Protein AF-A0A5N3XHZ8-F1 (afdb_monomer_lite)

Secondary structure (DSSP, 8-state):
-TT-S--PPEEEEPPPPPPPS-SHHHHHHHHHHSSSSS--S-------------EEEE-TT-----------TTTTHHHHHHHHHHHHHHHHHHHHHHHHHHHT---

Organism: Muntiacus reevesi (NCBI:txid9886)

InterPro domains:
  IPR000552 Large ribosomal subunit protein eL42 [PF00935] (5-61)
  IPR000552 Large ribosomal subunit protein eL42 [PTHR10369] (2-62)
  IPR011332 Zinc-binding ribosomal protein [SSF57829] (4-62)
  IPR053708 Eukaryotic Ribosomal Large Subunit eL42 [G3DSA:3.10.450.80] (1-78)

Foldseek 3Di:
DVPPDDDQWDKDWDDDDDDDCPDPVNVVLVVQCPDDDHHPDDDDDDDDDPDDTDMQTHDPPDPDRDDDDDDDPCVVCVVVVVVVVVVVVVVVVVVVVVVVCVVPDDD

Radius of gyration: 22.13 Å; chains: 1; bounding box: 59×45×56 Å

pLDDT: mean 70.26, std 16.67, range [36.81, 94.25]

Sequence (107 aa):
TKYSKHQPPKVTQNKISKDSLHPQGNQRHDRKQRGHGGQTTPIFQKKAKTTKIILRLECIEALSSTAYLRECSLLRDNFTICMEIQKTSNSQSNLKKEEWNWRNQPA

Structure (mmCIF, N/CA/C/O backbone):
data_AF-A0A5N3XHZ8-F1
#
_entry.id   AF-A0A5N3XHZ8-F1
#
loop_
_atom_site.group_PDB
_atom_site.id
_atom_site.type_symbol
_atom_site.label_atom_id
_atom_site.label_alt_id
_atom_site.label_comp_id
_atom_site.label_asym_id
_atom_site.label_entity_id
_atom_site.label_seq_id
_atom_site.pdbx_PDB_ins_code
_atom_site.Cartn_x
_atom_site.Cartn_y
_atom_site.Cartn_z
_atom_site.occupancy
_atom_site.B_iso_or_equiv
_atom_site.auth_seq_id
_atom_site.auth_comp_id
_atom_site.auth_asym_id
_atom_site.auth_atom_id
_atom_site.pdbx_PDB_model_num
ATOM 1 N N . THR A 1 1 ? -0.591 -12.700 -35.241 1.00 43.34 1 THR A N 1
ATOM 2 C CA . THR A 1 1 ? -0.024 -12.855 -33.879 1.00 43.34 1 THR A CA 1
ATOM 3 C C . THR A 1 1 ? 0.804 -11.627 -33.523 1.00 43.34 1 THR A C 1
ATOM 5 O O . THR A 1 1 ? 1.990 -11.574 -33.810 1.00 43.34 1 THR A O 1
ATOM 8 N N . LYS A 1 2 ? 0.167 -10.587 -32.967 1.00 51.78 2 LYS A N 1
ATOM 9 C CA . LYS A 1 2 ? 0.778 -9.251 -32.786 1.00 51.78 2 LYS A CA 1
ATOM 10 C C . LYS A 1 2 ? 1.640 -9.093 -31.518 1.00 51.78 2 LYS A C 1
ATOM 12 O O . LYS A 1 2 ? 2.292 -8.075 -31.380 1.00 51.78 2 LYS A O 1
ATOM 17 N N . TYR A 1 3 ? 1.682 -10.096 -30.635 1.00 53.75 3 TYR A N 1
ATOM 18 C CA . TYR A 1 3 ? 2.340 -10.010 -29.317 1.00 53.75 3 TYR A CA 1
ATOM 19 C C . TYR A 1 3 ? 3.203 -11.237 -28.986 1.00 53.75 3 TYR A C 1
ATOM 21 O O . TYR A 1 3 ? 3.317 -11.642 -27.838 1.00 53.75 3 TYR A O 1
ATOM 29 N N . SER A 1 4 ? 3.784 -11.875 -30.005 1.00 52.00 4 SER A N 1
ATOM 30 C CA . SER A 1 4 ? 4.579 -13.102 -29.830 1.00 52.00 4 SER A CA 1
ATOM 31 C C . SER A 1 4 ? 6.073 -12.845 -29.581 1.00 52.00 4 SER A C 1
ATOM 33 O O . SER A 1 4 ? 6.842 -13.798 -29.500 1.00 52.00 4 SER A O 1
ATOM 35 N N . LYS A 1 5 ? 6.507 -11.580 -29.512 1.00 60.50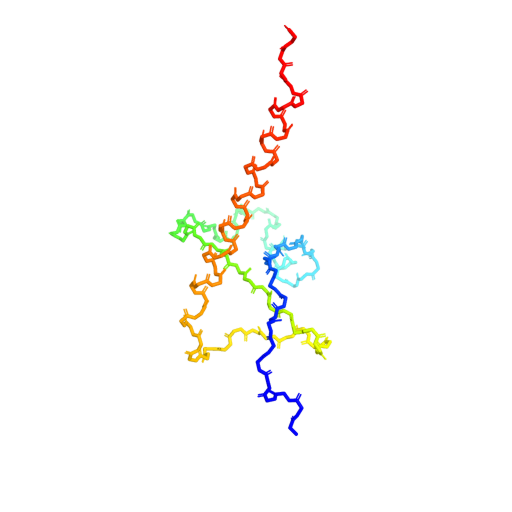 5 LYS A N 1
ATOM 36 C CA . LYS A 1 5 ? 7.914 -11.206 -29.313 1.00 60.50 5 LYS A CA 1
ATOM 37 C C . LYS A 1 5 ? 8.081 -10.578 -27.933 1.00 60.50 5 LYS A C 1
ATOM 39 O O . LYS A 1 5 ? 7.361 -9.643 -27.595 1.00 60.50 5 LYS A O 1
ATOM 44 N N . HIS A 1 6 ? 9.040 -11.079 -27.160 1.00 60.59 6 HIS A N 1
ATOM 45 C CA . HIS A 1 6 ? 9.455 -10.454 -25.910 1.00 60.59 6 HIS A CA 1
ATOM 46 C C . HIS A 1 6 ? 10.120 -9.113 -26.226 1.00 60.59 6 HIS A C 1
ATOM 48 O O . HIS A 1 6 ? 11.183 -9.076 -26.843 1.00 60.59 6 HIS A O 1
ATOM 54 N N . GLN A 1 7 ? 9.483 -8.015 -25.829 1.00 63.06 7 GLN A N 1
ATOM 55 C CA . GLN A 1 7 ? 10.095 -6.691 -25.840 1.00 63.06 7 GLN A CA 1
ATOM 56 C C . GLN A 1 7 ? 10.461 -6.283 -24.412 1.00 63.06 7 GLN A C 1
ATOM 58 O O . GLN A 1 7 ? 9.706 -6.609 -23.490 1.00 63.06 7 GLN A O 1
ATOM 63 N N . PRO A 1 8 ? 11.581 -5.566 -24.210 1.00 66.56 8 PRO A N 1
ATOM 64 C CA . PRO A 1 8 ? 11.937 -5.050 -22.897 1.00 66.56 8 PRO A CA 1
ATOM 65 C C . PRO A 1 8 ? 10.900 -3.999 -22.453 1.00 66.56 8 PRO A C 1
ATOM 67 O O . PRO A 1 8 ? 10.727 -2.985 -23.136 1.00 66.56 8 PRO A O 1
ATOM 70 N N . PRO A 1 9 ? 10.181 -4.215 -21.337 1.00 69.75 9 PRO A N 1
ATOM 71 C CA . PRO A 1 9 ? 9.215 -3.248 -20.833 1.00 69.75 9 PRO A CA 1
ATOM 72 C C . PRO A 1 9 ? 9.924 -2.065 -20.170 1.00 69.75 9 PRO A C 1
ATOM 74 O O . PRO A 1 9 ? 10.993 -2.207 -19.572 1.00 69.75 9 PRO A O 1
ATOM 77 N N . LYS A 1 10 ? 9.287 -0.893 -20.191 1.00 72.31 10 LYS A N 1
ATOM 78 C CA . LYS A 1 10 ? 9.735 0.231 -19.370 1.00 72.31 10 LYS A CA 1
ATOM 79 C C . LYS A 1 10 ? 9.382 -0.067 -17.916 1.00 72.31 10 LYS A C 1
ATOM 81 O O . LYS A 1 10 ? 8.207 -0.199 -17.570 1.00 72.31 10 LYS A O 1
ATOM 86 N N . VAL A 1 11 ? 10.400 -0.171 -17.067 1.00 76.44 11 VAL A N 1
ATOM 87 C CA . VAL A 1 11 ? 10.228 -0.438 -15.636 1.00 76.44 11 VAL A CA 1
ATOM 88 C C . VAL A 1 11 ? 10.274 0.874 -14.867 1.00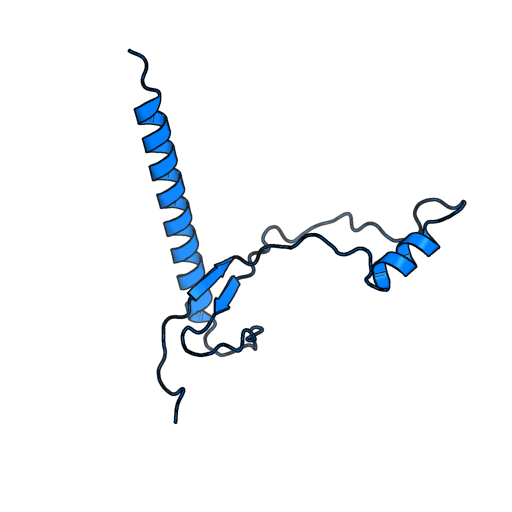 76.44 11 VAL A C 1
ATOM 90 O O . VAL A 1 11 ? 11.218 1.651 -14.999 1.00 76.44 11 VAL A O 1
ATOM 93 N N . THR A 1 12 ? 9.257 1.130 -14.048 1.00 79.62 12 THR A N 1
ATOM 94 C CA . THR A 1 12 ? 9.228 2.285 -13.143 1.00 79.62 12 THR A CA 1
ATOM 95 C C . THR A 1 12 ? 8.897 1.838 -11.726 1.00 79.62 12 THR A C 1
ATOM 97 O O . THR A 1 12 ? 8.139 0.891 -11.514 1.00 79.62 12 THR A O 1
ATOM 100 N N . GLN A 1 13 ? 9.468 2.511 -10.728 1.00 80.00 13 GLN A N 1
ATOM 101 C CA . GLN A 1 13 ? 9.070 2.294 -9.342 1.00 80.00 13 GLN A CA 1
ATOM 102 C C . GLN A 1 13 ? 7.712 2.952 -9.098 1.00 80.00 13 GLN A C 1
ATOM 104 O O . GLN A 1 13 ? 7.532 4.141 -9.379 1.00 80.00 13 GLN A O 1
ATOM 109 N N . ASN A 1 14 ? 6.763 2.188 -8.555 1.00 79.75 14 ASN A N 1
ATOM 110 C CA . ASN A 1 14 ? 5.455 2.721 -8.216 1.00 79.75 14 ASN A CA 1
ATOM 111 C C . ASN A 1 14 ? 5.581 3.729 -7.069 1.00 79.75 14 ASN A C 1
ATOM 113 O O . ASN A 1 14 ? 6.170 3.433 -6.025 1.00 79.75 14 ASN A O 1
ATOM 117 N N . LYS A 1 15 ? 4.996 4.910 -7.258 1.00 83.69 15 LYS A N 1
ATOM 118 C CA . LYS A 1 15 ? 4.934 5.956 -6.238 1.00 83.69 15 LYS A CA 1
ATOM 119 C C . LYS A 1 15 ? 3.546 5.944 -5.619 1.00 83.69 15 LYS A C 1
ATOM 121 O O . LYS A 1 15 ? 2.548 5.963 -6.331 1.00 83.69 15 LYS A O 1
ATOM 126 N N . ILE A 1 16 ? 3.489 5.938 -4.291 1.00 83.44 16 ILE A N 1
ATOM 127 C CA . ILE A 1 16 ? 2.230 6.150 -3.577 1.00 83.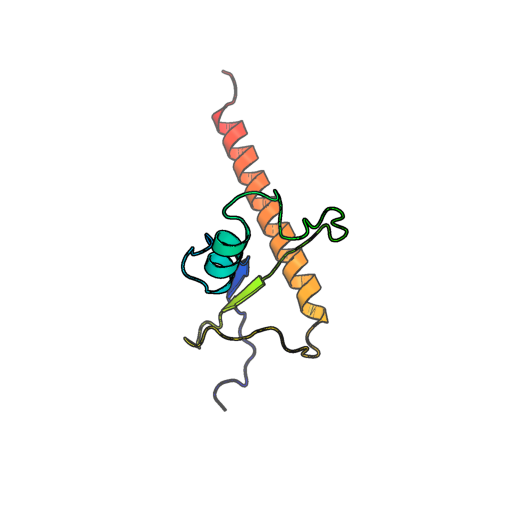44 16 ILE A CA 1
ATOM 128 C C . ILE A 1 16 ? 1.818 7.606 -3.821 1.00 83.44 16 ILE A C 1
ATOM 130 O O . ILE A 1 16 ? 2.569 8.527 -3.499 1.00 83.44 16 ILE A O 1
ATOM 134 N N . SER A 1 17 ? 0.665 7.807 -4.456 1.00 83.56 17 SER A N 1
ATOM 135 C CA . SER A 1 17 ? 0.083 9.131 -4.680 1.00 83.56 17 SER A CA 1
ATOM 136 C C . SER A 1 17 ? -0.556 9.679 -3.404 1.00 83.56 17 SER A C 1
ATOM 138 O O . SER A 1 17 ? -0.829 8.932 -2.468 1.00 83.56 17 SER A O 1
ATOM 140 N N . LYS A 1 18 ? -0.839 10.987 -3.382 1.00 88.31 18 LYS A N 1
ATOM 141 C CA . LYS A 1 18 ? -1.599 11.620 -2.297 1.00 88.31 18 LYS A CA 1
ATOM 142 C C . LYS A 1 18 ? -2.981 10.97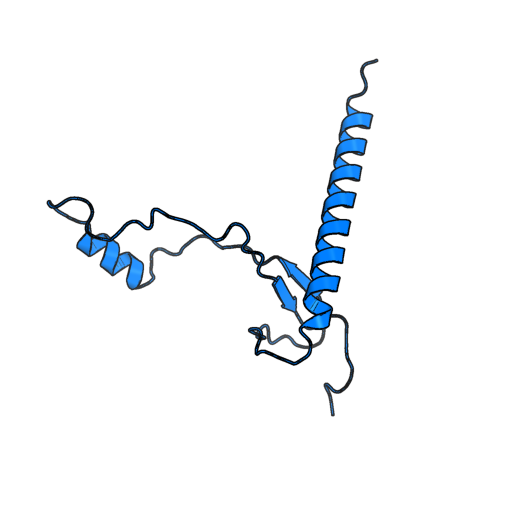2 -2.167 1.00 88.31 18 LYS A C 1
ATOM 144 O O . LYS A 1 18 ? -3.674 10.801 -3.170 1.00 88.31 18 LYS A O 1
ATOM 149 N N . ASP A 1 19 ? -3.379 10.666 -0.936 1.00 83.06 19 ASP A N 1
ATOM 150 C CA . ASP A 1 19 ? -4.702 10.119 -0.653 1.00 83.06 19 ASP A CA 1
ATOM 151 C C . ASP A 1 19 ? -5.797 11.147 -0.978 1.00 83.06 19 ASP A C 1
ATOM 153 O O . ASP A 1 19 ? -5.719 12.320 -0.602 1.00 83.06 19 ASP A O 1
ATOM 157 N N . SER A 1 20 ? -6.834 10.703 -1.691 1.00 86.06 20 SER A N 1
ATOM 158 C CA . SER A 1 20 ? -8.043 11.499 -1.925 1.00 86.06 20 SER A CA 1
ATOM 159 C C . SER A 1 20 ? -8.953 11.446 -0.694 1.00 86.06 20 SER A C 1
ATOM 161 O O . SER A 1 20 ? -9.049 10.415 -0.034 1.00 86.06 20 SER A O 1
ATOM 163 N N . LEU A 1 21 ? -9.659 12.541 -0.396 1.00 78.06 21 LEU A N 1
ATOM 164 C CA . LEU A 1 21 ? -10.604 12.629 0.732 1.00 78.06 21 LEU A CA 1
ATOM 165 C C . LEU A 1 21 ? -11.999 12.074 0.406 1.00 78.06 21 LEU A C 1
ATOM 167 O O . LEU A 1 21 ? -12.751 11.683 1.292 1.00 78.06 21 LEU A O 1
ATOM 171 N N . HIS A 1 22 ? -12.340 12.013 -0.877 1.00 83.38 22 HIS A N 1
ATOM 172 C CA . HIS A 1 22 ? -13.657 11.612 -1.366 1.00 83.38 22 HIS A CA 1
ATOM 173 C C . HIS A 1 22 ? -13.968 10.099 -1.391 1.00 83.38 22 HIS A C 1
ATOM 175 O O . HIS A 1 22 ? -15.132 9.766 -1.619 1.00 83.38 22 HIS A O 1
ATOM 181 N N . PRO A 1 23 ? -13.028 9.152 -1.169 1.00 90.00 23 PRO A N 1
ATOM 182 C CA . PRO A 1 23 ? -13.382 7.746 -1.041 1.00 90.00 23 PRO A CA 1
ATOM 183 C C . PRO A 1 23 ? -14.353 7.509 0.116 1.00 90.00 23 PRO A C 1
ATOM 185 O O . PRO A 1 23 ? -14.196 8.044 1.216 1.00 90.00 23 PRO A O 1
ATOM 188 N N . GLN A 1 24 ? -15.313 6.613 -0.104 1.00 93.62 24 GLN A N 1
ATOM 189 C CA . GLN A 1 24 ? -16.338 6.266 0.882 1.00 93.62 24 GLN A CA 1
ATOM 190 C C . GLN A 1 24 ? -15.748 5.791 2.226 1.00 93.62 24 GLN A C 1
ATOM 192 O O . GLN A 1 24 ? -16.336 6.030 3.281 1.00 93.62 24 GLN A O 1
ATOM 197 N N . GLY A 1 25 ? -14.584 5.129 2.202 1.00 92.00 25 GLY A N 1
ATOM 198 C CA . GLY A 1 25 ? -13.889 4.668 3.407 1.00 92.00 25 GLY A CA 1
ATOM 199 C C . GLY A 1 25 ? -13.468 5.813 4.331 1.00 92.00 25 GLY A C 1
ATOM 200 O O . GLY A 1 25 ? -13.717 5.739 5.534 1.00 92.00 25 GLY A O 1
ATOM 201 N N . ASN A 1 26 ? -12.924 6.894 3.764 1.00 91.06 26 ASN A N 1
ATOM 202 C CA . ASN A 1 26 ? -12.479 8.061 4.527 1.00 91.06 26 ASN A CA 1
ATOM 203 C C . ASN A 1 26 ? -13.674 8.797 5.139 1.00 91.06 26 ASN A C 1
ATOM 205 O O . ASN A 1 26 ? -13.693 9.039 6.340 1.00 91.06 26 ASN A O 1
ATOM 209 N N . GLN A 1 27 ? -14.746 9.009 4.371 1.00 92.50 27 GLN A N 1
ATOM 210 C CA . GLN A 1 27 ? -15.972 9.635 4.887 1.00 92.50 27 GLN A CA 1
ATOM 211 C C . GLN A 1 27 ? -16.599 8.847 6.048 1.00 92.50 27 GLN A C 1
ATOM 213 O O . GLN A 1 27 ? -17.055 9.427 7.037 1.00 92.50 27 GLN A O 1
ATOM 218 N N . ARG A 1 28 ? -16.624 7.509 5.949 1.00 94.25 28 ARG A N 1
ATOM 219 C CA . ARG A 1 28 ? -17.107 6.643 7.035 1.00 94.25 28 ARG A CA 1
ATOM 220 C C . ARG A 1 28 ? -16.214 6.738 8.268 1.00 94.25 28 ARG A C 1
ATOM 222 O O . ARG A 1 28 ? -16.751 6.776 9.374 1.00 94.25 28 ARG A O 1
ATOM 229 N N . HIS A 1 29 ? -14.894 6.773 8.084 1.00 92.06 29 HIS A N 1
ATOM 230 C CA . HIS A 1 29 ? -13.934 6.929 9.172 1.00 92.06 29 HIS A CA 1
ATOM 231 C C . HIS A 1 29 ? -14.124 8.270 9.884 1.00 92.06 29 HIS A C 1
ATOM 233 O O . HIS A 1 29 ? -14.345 8.281 11.090 1.00 92.06 29 HIS A O 1
ATOM 239 N N . ASP A 1 30 ? -14.158 9.376 9.142 1.00 92.38 30 ASP A N 1
ATOM 240 C CA . ASP A 1 30 ? -14.325 10.722 9.696 1.00 92.38 30 ASP A CA 1
ATOM 241 C C . ASP A 1 30 ? -15.649 10.867 10.443 1.00 92.38 30 ASP A C 1
ATOM 243 O O . ASP A 1 30 ? -15.696 11.446 11.525 1.00 92.38 30 ASP A O 1
ATOM 247 N N . ARG A 1 31 ? -16.739 10.300 9.910 1.00 92.38 31 ARG A N 1
ATOM 248 C CA . ARG A 1 31 ? -18.030 10.289 10.610 1.00 92.38 31 ARG A CA 1
ATOM 249 C C . ARG A 1 31 ? -17.970 9.484 11.907 1.00 92.38 31 ARG A C 1
ATOM 251 O O . ARG A 1 31 ? -18.598 9.883 12.879 1.00 92.38 31 ARG A O 1
ATOM 258 N N . LYS A 1 32 ? -17.236 8.366 11.919 1.00 93.12 32 LYS A N 1
ATOM 259 C CA . LYS A 1 32 ? -17.081 7.508 13.102 1.00 93.12 32 LYS A CA 1
ATOM 260 C C . LYS A 1 32 ? -16.192 8.152 14.170 1.00 93.12 32 LYS A C 1
ATOM 262 O O . LYS A 1 32 ? -16.436 7.937 15.346 1.00 93.12 32 LYS A O 1
ATOM 267 N N . GLN A 1 33 ? -15.192 8.935 13.770 1.00 93.88 33 GLN A N 1
ATOM 268 C CA . GLN A 1 33 ? -14.279 9.626 14.688 1.00 93.88 33 GLN A CA 1
ATOM 269 C C . GLN A 1 33 ? -14.861 10.915 15.292 1.00 93.88 33 GLN A C 1
ATOM 271 O O . GLN A 1 33 ? -14.264 11.481 16.202 1.00 93.88 33 GLN A O 1
ATOM 276 N N . ARG A 1 34 ? -15.995 11.421 14.788 1.00 91.31 34 ARG A N 1
ATOM 277 C CA . ARG A 1 34 ? -16.632 12.638 15.316 1.00 91.31 34 ARG A CA 1
ATOM 278 C C . ARG A 1 34 ? -17.311 12.378 16.661 1.00 91.31 34 ARG A C 1
ATOM 280 O O . ARG A 1 34 ? -17.975 11.364 16.842 1.00 91.31 34 ARG A O 1
ATOM 287 N N . GLY A 1 35 ? -17.240 13.370 17.545 1.00 92.06 35 GLY A N 1
ATOM 288 C CA . GLY A 1 35 ? -17.897 13.353 18.851 1.00 92.06 35 GLY A CA 1
ATOM 289 C C . GLY A 1 35 ? -16.981 12.862 19.970 1.00 92.06 35 GLY A C 1
ATOM 290 O O . GLY A 1 35 ? -15.759 12.952 19.885 1.00 92.06 35 GLY A O 1
ATOM 291 N N . HIS A 1 36 ? -17.587 12.380 21.050 1.00 88.31 36 HIS A N 1
ATOM 292 C CA . HIS A 1 36 ? -16.876 11.857 22.214 1.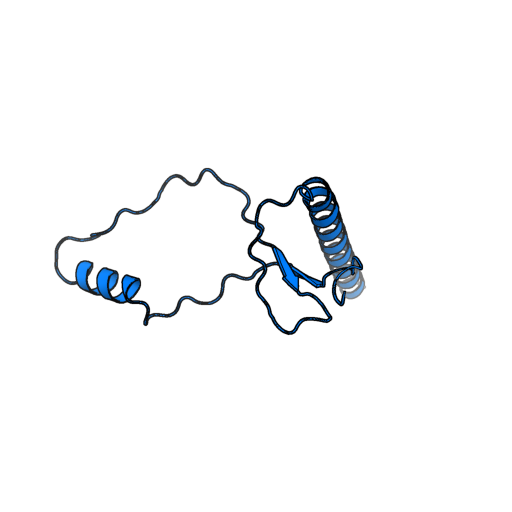00 88.31 36 HIS A CA 1
ATOM 293 C C . HIS A 1 36 ? -16.678 10.341 22.082 1.00 88.31 36 HIS A C 1
ATOM 295 O O . HIS A 1 36 ? -17.496 9.659 21.471 1.00 88.31 36 HIS A O 1
ATOM 301 N N . GLY A 1 37 ? -15.599 9.807 22.659 1.00 88.56 37 GLY A N 1
ATOM 302 C CA . GLY A 1 37 ? -15.265 8.376 22.573 1.00 88.56 37 GLY A CA 1
ATOM 303 C C . GLY A 1 37 ? -13.856 8.078 22.056 1.00 88.56 37 GLY A C 1
ATOM 304 O O . GLY A 1 37 ? -13.444 6.923 22.051 1.00 88.56 37 GLY A O 1
ATOM 305 N N . GLY A 1 38 ? -13.096 9.111 21.675 1.00 91.50 38 GLY A N 1
ATOM 306 C CA . GLY A 1 38 ? -11.697 8.974 21.278 1.00 91.50 38 GLY A CA 1
ATOM 307 C C . GLY A 1 38 ? -11.522 8.172 19.987 1.00 91.50 38 GLY A C 1
ATOM 308 O O . GLY A 1 38 ? -12.346 8.225 19.080 1.00 91.50 38 GLY A O 1
ATOM 309 N N . GLN A 1 39 ? -10.416 7.437 19.896 1.00 93.06 39 GLN A N 1
ATOM 310 C CA . GLN A 1 39 ? -10.034 6.693 18.699 1.00 93.06 39 GLN A CA 1
ATOM 311 C C . GLN A 1 39 ? -10.985 5.508 18.430 1.00 93.06 39 GLN A C 1
ATOM 313 O O . GLN A 1 39 ? -10.980 4.520 19.160 1.00 93.06 39 GLN A O 1
ATOM 318 N N . THR A 1 40 ? -11.744 5.550 17.330 1.00 90.69 40 THR A N 1
ATOM 319 C CA . THR A 1 40 ? -12.782 4.535 17.014 1.00 90.69 40 THR A CA 1
ATOM 320 C C . THR A 1 40 ? -12.351 3.411 16.066 1.00 90.69 40 THR A C 1
ATOM 322 O O . THR A 1 40 ? -13.129 2.488 15.778 1.00 90.69 40 THR A O 1
ATOM 325 N N . THR A 1 41 ? -11.130 3.474 15.539 1.00 88.38 41 THR A N 1
ATOM 326 C CA . THR A 1 41 ? -10.574 2.478 14.612 1.00 88.38 41 THR A CA 1
ATOM 327 C C . THR A 1 41 ? -9.207 1.991 15.089 1.00 88.38 41 THR A C 1
ATOM 329 O O . THR A 1 41 ? -8.422 2.791 15.606 1.00 88.38 41 THR A O 1
ATOM 332 N N . PRO A 1 42 ? -8.911 0.687 14.945 1.00 91.19 42 PRO A N 1
ATOM 333 C CA . PRO A 1 42 ? -7.684 0.107 15.472 1.00 91.19 42 PRO A CA 1
ATOM 334 C C . PRO A 1 42 ? -6.457 0.654 14.738 1.00 91.19 42 PRO A C 1
ATOM 336 O O . PRO A 1 42 ? -6.409 0.682 13.508 1.00 91.19 42 PRO A O 1
ATOM 339 N N . ILE A 1 43 ? -5.442 1.049 15.505 1.00 92.69 43 ILE A N 1
ATOM 340 C CA . ILE A 1 43 ? -4.147 1.477 14.975 1.00 92.69 43 ILE A CA 1
ATOM 341 C C . ILE A 1 43 ? -3.249 0.246 14.870 1.00 92.69 43 ILE A C 1
ATOM 343 O O . ILE A 1 43 ? -3.009 -0.456 15.851 1.00 92.69 43 ILE A O 1
ATOM 347 N N . PHE A 1 44 ? -2.726 -0.017 13.676 1.00 92.75 44 PHE A N 1
ATOM 348 C CA . PHE A 1 44 ? -1.805 -1.127 13.463 1.00 92.75 44 PHE A CA 1
ATOM 349 C C . PHE A 1 44 ? -0.397 -0.778 13.970 1.00 92.75 44 PHE A C 1
ATOM 351 O O . PHE A 1 44 ? 0.322 -0.005 13.336 1.00 92.75 44 PHE A O 1
ATOM 358 N N . GLN A 1 45 ? -0.001 -1.352 15.110 1.00 92.44 45 GLN A N 1
ATOM 359 C CA . GLN A 1 45 ? 1.245 -0.995 15.804 1.00 92.44 45 GLN A CA 1
ATOM 360 C C . GLN A 1 45 ? 2.468 -1.804 15.343 1.00 92.44 45 GLN A C 1
ATOM 362 O O . GLN A 1 45 ? 3.557 -1.257 15.190 1.00 92.44 45 GLN A O 1
ATOM 367 N N . LYS A 1 46 ? 2.318 -3.111 15.100 1.00 93.12 46 LYS A N 1
ATOM 368 C CA . LYS A 1 46 ? 3.456 -4.007 14.836 1.00 93.12 46 LYS A CA 1
ATOM 369 C C . LYS A 1 46 ? 3.666 -4.233 13.341 1.00 93.12 46 LYS A C 1
ATOM 371 O O . LYS A 1 46 ? 3.063 -5.122 12.747 1.00 93.12 46 LYS A O 1
ATOM 376 N N . LYS A 1 47 ? 4.559 -3.457 12.723 1.00 88.62 47 LYS A N 1
ATOM 377 C CA . LYS A 1 47 ? 4.982 -3.669 11.327 1.00 88.62 47 LYS A CA 1
ATOM 378 C C . LYS A 1 47 ? 6.122 -4.690 11.262 1.00 88.62 47 LYS A C 1
ATOM 380 O O . LYS A 1 47 ? 7.197 -4.428 11.774 1.00 88.62 47 LYS A O 1
ATOM 385 N N . ALA A 1 48 ? 5.890 -5.825 10.600 1.00 88.31 48 ALA A N 1
ATOM 386 C CA . ALA A 1 48 ? 6.907 -6.869 10.407 1.00 88.31 48 ALA A CA 1
ATOM 387 C C . ALA A 1 48 ? 7.632 -6.788 9.049 1.00 88.31 48 ALA A C 1
ATOM 389 O O . ALA A 1 48 ? 8.776 -7.206 8.921 1.00 88.31 48 ALA A O 1
ATOM 390 N N . LYS A 1 49 ? 6.970 -6.259 8.011 1.00 84.50 49 LYS A N 1
ATOM 391 C CA . LYS A 1 49 ? 7.540 -6.173 6.658 1.00 84.50 49 LYS A CA 1
ATOM 392 C C . LYS A 1 49 ? 8.420 -4.929 6.532 1.00 84.50 49 LYS A C 1
ATOM 394 O O . LYS A 1 49 ? 7.915 -3.818 6.697 1.00 84.50 49 LYS A O 1
ATOM 399 N N . THR A 1 50 ? 9.693 -5.123 6.198 1.00 75.44 50 THR A N 1
ATOM 400 C CA . THR A 1 50 ? 10.704 -4.061 6.059 1.00 75.44 50 THR A CA 1
ATOM 401 C C . THR A 1 50 ? 10.805 -3.495 4.642 1.00 75.44 50 THR A C 1
ATOM 403 O O . THR A 1 50 ? 11.204 -2.347 4.476 1.00 75.44 50 THR A O 1
ATOM 406 N N . THR A 1 51 ? 10.383 -4.242 3.617 1.00 77.19 51 THR A N 1
ATOM 407 C CA . THR A 1 51 ? 10.473 -3.823 2.210 1.00 77.19 51 THR A CA 1
ATOM 408 C C . THR A 1 51 ? 9.109 -3.868 1.515 1.00 77.19 51 THR A C 1
ATOM 410 O O . THR A 1 51 ? 8.326 -4.805 1.670 1.00 77.19 51 THR A O 1
ATOM 413 N N . LYS A 1 52 ? 8.793 -2.810 0.758 1.00 71.69 52 LYS A N 1
ATOM 414 C CA . LYS A 1 52 ? 7.589 -2.695 -0.085 1.00 71.69 52 LYS A CA 1
ATOM 415 C C . LYS A 1 52 ? 7.962 -2.033 -1.412 1.00 71.69 52 LYS A C 1
ATOM 417 O O . LYS A 1 52 ? 7.622 -0.879 -1.655 1.00 71.69 52 LYS A O 1
ATOM 422 N N . ILE A 1 53 ? 8.715 -2.748 -2.243 1.00 78.00 53 ILE A N 1
ATOM 423 C CA . ILE A 1 53 ? 9.055 -2.296 -3.596 1.00 78.00 53 ILE A CA 1
ATOM 424 C C . ILE A 1 53 ? 7.984 -2.848 -4.535 1.00 78.00 53 ILE A C 1
ATOM 426 O O . ILE A 1 53 ? 7.833 -4.058 -4.662 1.00 78.00 53 ILE A O 1
ATOM 430 N N . ILE A 1 54 ? 7.210 -1.956 -5.151 1.00 78.81 54 ILE A N 1
ATOM 431 C CA . ILE A 1 54 ? 6.240 -2.304 -6.193 1.00 78.81 54 ILE A CA 1
ATOM 432 C C . ILE A 1 54 ? 6.757 -1.687 -7.488 1.00 78.81 54 ILE A C 1
ATOM 434 O O . ILE A 1 54 ? 6.993 -0.480 -7.546 1.00 78.81 54 ILE A O 1
ATOM 438 N N . LEU A 1 55 ? 6.941 -2.510 -8.515 1.00 81.25 55 LEU A N 1
ATOM 439 C CA . LEU A 1 55 ? 7.347 -2.068 -9.845 1.00 81.25 55 LEU A CA 1
ATOM 440 C C . LEU A 1 55 ? 6.125 -2.027 -10.767 1.00 81.25 55 LEU A C 1
ATOM 442 O O . LEU A 1 55 ? 5.265 -2.906 -10.702 1.00 81.25 55 LEU A O 1
ATOM 446 N N . ARG A 1 56 ? 6.052 -1.006 -11.622 1.00 75.19 56 ARG A N 1
ATOM 447 C CA . ARG A 1 56 ? 5.079 -0.896 -12.712 1.00 75.19 56 ARG A CA 1
ATOM 448 C C . ARG A 1 56 ? 5.807 -1.148 -14.028 1.00 75.19 56 ARG A C 1
ATOM 450 O O . ARG A 1 56 ? 6.811 -0.494 -14.313 1.00 75.19 56 ARG A O 1
ATOM 457 N N . LEU A 1 57 ? 5.294 -2.097 -14.804 1.00 77.88 57 LEU A N 1
ATOM 458 C CA . LEU A 1 57 ? 5.801 -2.444 -16.127 1.00 77.88 57 LEU A CA 1
ATOM 459 C C . LEU A 1 57 ? 4.873 -1.839 -17.180 1.00 77.88 57 LEU A C 1
ATOM 461 O O . LEU A 1 57 ? 3.681 -2.147 -17.205 1.00 77.88 57 LEU A O 1
ATOM 465 N N . GLU A 1 58 ? 5.413 -0.971 -18.028 1.00 69.44 58 GLU A N 1
ATOM 466 C CA . GLU A 1 58 ? 4.697 -0.378 -19.157 1.00 69.44 58 GLU A CA 1
ATOM 467 C C . GLU A 1 58 ? 5.226 -0.985 -20.463 1.00 69.44 58 GLU A C 1
ATOM 469 O O . GLU A 1 58 ? 6.433 -1.003 -20.720 1.00 69.44 58 GLU A O 1
ATOM 474 N N . CYS A 1 59 ? 4.316 -1.524 -21.277 1.00 66.25 59 CYS A N 1
ATOM 475 C CA . CYS A 1 59 ? 4.639 -2.032 -22.606 1.00 66.25 59 CYS A CA 1
ATOM 476 C C . CYS A 1 59 ? 4.701 -0.855 -23.588 1.00 66.25 59 CYS A C 1
ATOM 478 O O . CYS A 1 59 ? 3.772 -0.056 -23.651 1.00 66.25 59 CYS A O 1
ATOM 480 N N . ILE A 1 60 ? 5.788 -0.756 -24.356 1.00 60.81 60 ILE A N 1
ATOM 481 C CA . ILE A 1 60 ? 6.058 0.372 -25.264 1.00 60.81 60 ILE A CA 1
ATOM 482 C C . ILE A 1 60 ? 5.031 0.435 -26.410 1.00 60.81 60 ILE A C 1
ATOM 484 O O . ILE A 1 60 ? 4.679 1.518 -26.865 1.00 60.81 60 ILE A O 1
ATOM 488 N N . GLU A 1 61 ? 4.502 -0.713 -26.839 1.00 56.16 61 GLU A N 1
ATOM 489 C CA . GLU A 1 61 ? 3.552 -0.810 -27.956 1.00 56.16 61 GLU A CA 1
ATOM 490 C C . GLU A 1 61 ? 2.074 -0.833 -27.533 1.00 56.16 61 GLU A C 1
ATOM 492 O O . GLU A 1 61 ? 1.188 -0.776 -28.387 1.00 56.16 61 GLU A O 1
ATOM 497 N N . ALA A 1 62 ? 1.775 -0.915 -26.233 1.00 51.59 62 ALA A N 1
ATOM 498 C CA . ALA A 1 62 ? 0.404 -1.003 -25.742 1.00 51.59 62 ALA A CA 1
ATOM 499 C C . ALA A 1 62 ? 0.077 0.166 -24.806 1.00 51.59 62 ALA A C 1
ATOM 501 O O . ALA A 1 62 ? 0.517 0.211 -23.660 1.00 51.59 62 ALA A O 1
ATOM 502 N N . LEU A 1 63 ? -0.794 1.069 -25.269 1.00 51.41 63 LEU A N 1
ATOM 503 C CA . LEU A 1 63 ? -1.399 2.136 -24.457 1.00 51.41 63 LEU A CA 1
ATOM 504 C C . LEU A 1 63 ? -2.254 1.613 -23.281 1.00 51.41 63 LEU A C 1
ATOM 506 O O . LEU A 1 63 ? -2.718 2.399 -22.459 1.00 51.41 63 LEU A O 1
ATOM 510 N N . SER A 1 64 ? -2.483 0.301 -23.170 1.00 49.84 64 SER A N 1
ATOM 511 C CA . SER A 1 64 ? -3.243 -0.301 -22.075 1.00 49.84 64 SER A CA 1
ATOM 512 C C . SER A 1 64 ? -2.338 -0.580 -20.871 1.00 49.84 64 SER A C 1
ATOM 514 O O . SER A 1 64 ? -1.713 -1.636 -20.760 1.00 49.84 64 SER A O 1
ATOM 516 N N . SER A 1 65 ? -2.273 0.371 -19.943 1.00 52.16 65 SER A N 1
ATOM 517 C CA . SER A 1 65 ? -1.510 0.267 -18.696 1.00 52.16 65 SER A CA 1
ATOM 518 C C . SER A 1 65 ? -2.151 -0.676 -17.662 1.00 52.16 65 SER A C 1
ATOM 520 O O . SER A 1 65 ? -2.491 -0.236 -16.567 1.00 52.16 65 SER A O 1
ATOM 522 N N . THR A 1 66 ? -2.331 -1.965 -17.951 1.00 48.97 66 THR A N 1
ATOM 523 C CA . THR A 1 66 ? -2.824 -2.919 -16.938 1.00 48.97 66 THR A CA 1
ATOM 524 C C . THR A 1 66 ? -2.187 -4.296 -17.078 1.00 48.97 66 THR A C 1
ATOM 526 O O . THR A 1 66 ? -2.702 -5.167 -17.773 1.00 48.97 66 THR A O 1
ATOM 529 N N . ALA A 1 67 ? -1.107 -4.526 -16.335 1.00 47.88 67 ALA A N 1
ATOM 530 C CA . ALA A 1 67 ? -0.686 -5.866 -15.951 1.00 47.88 67 ALA A CA 1
ATOM 531 C C . ALA A 1 67 ? -0.390 -5.864 -14.446 1.00 47.88 67 ALA A C 1
ATOM 533 O O . ALA A 1 67 ? 0.733 -5.633 -14.004 1.00 47.88 67 ALA A O 1
ATOM 534 N N . TYR A 1 68 ? -1.433 -6.086 -13.642 1.00 42.59 68 TYR A N 1
ATOM 535 C CA . TYR A 1 68 ? -1.235 -6.626 -12.302 1.00 42.59 68 TYR A CA 1
ATOM 536 C C . TYR A 1 68 ? -0.608 -8.006 -12.475 1.00 42.59 68 TYR A C 1
ATOM 538 O O . TYR A 1 68 ? -1.127 -8.821 -13.238 1.00 42.59 68 TYR A O 1
ATOM 546 N N . LEU A 1 69 ? 0.523 -8.218 -11.807 1.00 47.31 69 LEU A N 1
ATOM 547 C CA . LEU A 1 69 ? 1.296 -9.455 -11.792 1.00 47.31 69 LEU A CA 1
ATOM 548 C C . LEU A 1 69 ? 0.376 -10.643 -11.458 1.00 47.31 69 LEU A C 1
ATOM 550 O O . LEU A 1 69 ? 0.144 -10.947 -10.291 1.00 47.31 69 LEU A O 1
ATOM 554 N N . ARG A 1 70 ? -0.173 -11.311 -12.478 1.00 38.38 70 ARG A N 1
ATOM 555 C CA . ARG A 1 70 ? -0.604 -12.703 -12.344 1.00 38.38 70 ARG A CA 1
ATOM 556 C C . ARG A 1 70 ? 0.671 -13.522 -12.292 1.00 38.38 70 ARG A C 1
ATOM 558 O O . ARG A 1 70 ? 1.571 -13.261 -13.089 1.00 38.38 70 ARG A O 1
ATOM 565 N N . GLU A 1 71 ? 0.749 -14.456 -11.352 1.00 40.91 71 GLU A N 1
ATOM 566 C CA . GLU A 1 71 ? 1.839 -15.422 -11.226 1.00 40.91 71 GLU A CA 1
ATOM 567 C C . GLU A 1 71 ? 2.051 -16.140 -12.565 1.00 40.91 71 GLU A C 1
ATOM 569 O O . GLU A 1 71 ? 1.423 -17.144 -12.881 1.00 40.91 71 GLU A O 1
ATOM 574 N N . CYS A 1 72 ? 2.912 -15.567 -13.399 1.00 36.81 72 CYS A N 1
ATOM 575 C CA . CYS A 1 72 ? 3.511 -16.237 -14.531 1.00 36.81 72 CYS A CA 1
ATOM 576 C C . CYS A 1 72 ? 4.805 -16.860 -14.025 1.00 36.81 72 CYS A C 1
ATOM 578 O O . CYS A 1 72 ? 5.534 -16.260 -13.233 1.00 36.81 72 CYS A O 1
ATOM 580 N N . SER A 1 73 ? 5.132 -18.029 -14.557 1.00 37.66 73 SER A N 1
ATOM 581 C CA . SER A 1 73 ? 6.381 -18.788 -14.396 1.00 37.66 73 SER A CA 1
ATOM 582 C C . SER A 1 73 ? 7.690 -18.003 -14.659 1.00 37.66 73 SER A C 1
ATOM 584 O O . SER A 1 73 ? 8.778 -18.560 -14.539 1.00 37.66 73 SER A O 1
ATOM 586 N N . LEU A 1 74 ? 7.595 -16.703 -14.953 1.00 46.94 74 LEU A N 1
ATOM 587 C CA . LEU A 1 74 ? 8.646 -15.705 -15.186 1.00 46.94 74 LEU A CA 1
ATOM 588 C C . LEU A 1 74 ? 9.280 -15.142 -13.892 1.00 46.94 74 LEU A C 1
ATOM 590 O O . LEU A 1 74 ? 10.074 -14.206 -13.934 1.00 46.94 74 LEU A O 1
ATOM 594 N N . LEU A 1 75 ? 8.957 -15.696 -12.719 1.00 42.81 75 LEU A N 1
ATOM 595 C CA . LEU A 1 75 ? 9.462 -15.232 -11.417 1.00 42.81 75 LEU A CA 1
ATOM 596 C C . LEU A 1 75 ? 10.987 -15.360 -11.218 1.00 42.81 75 LEU A C 1
ATOM 598 O O . LEU A 1 75 ? 11.497 -14.830 -10.232 1.00 42.81 75 LEU A O 1
ATOM 602 N N . ARG A 1 76 ? 11.732 -15.994 -12.137 1.00 46.84 76 ARG A N 1
ATOM 603 C CA . ARG A 1 76 ? 13.208 -16.003 -12.096 1.00 46.84 76 ARG A CA 1
ATOM 604 C C . ARG A 1 76 ? 13.826 -14.659 -12.502 1.00 46.84 76 ARG A C 1
ATOM 606 O O . ARG A 1 76 ? 14.859 -14.291 -11.951 1.00 46.84 76 ARG A O 1
ATOM 613 N N . ASP A 1 77 ? 13.156 -13.879 -13.348 1.00 52.31 77 ASP A N 1
ATOM 614 C CA . ASP A 1 77 ? 13.729 -12.643 -13.902 1.00 52.31 77 ASP A CA 1
ATOM 615 C C . ASP A 1 77 ? 13.428 -11.404 -13.046 1.00 52.31 77 ASP A C 1
ATOM 617 O O . ASP A 1 77 ? 14.145 -10.406 -13.108 1.00 52.31 77 ASP A O 1
ATOM 621 N N . ASN A 1 78 ? 12.425 -11.475 -12.160 1.00 50.19 78 ASN A N 1
ATOM 622 C CA . ASN A 1 78 ? 12.115 -10.387 -11.226 1.00 50.19 78 ASN A CA 1
ATOM 623 C C . ASN A 1 78 ? 13.277 -10.103 -10.262 1.00 50.19 78 ASN A C 1
ATOM 625 O O . ASN A 1 78 ? 13.502 -8.946 -9.909 1.00 50.19 78 ASN A O 1
ATOM 629 N N . PHE A 1 79 ? 14.028 -11.129 -9.846 1.00 50.81 79 PHE A N 1
ATOM 630 C CA . PHE A 1 79 ? 15.175 -10.947 -8.956 1.00 50.81 79 PHE A CA 1
ATOM 631 C C . PHE A 1 79 ? 16.327 -10.237 -9.679 1.00 50.81 79 PHE A C 1
ATOM 633 O O . PHE A 1 79 ? 16.873 -9.266 -9.157 1.00 50.81 79 PHE A O 1
ATOM 640 N N . THR A 1 80 ? 16.634 -10.652 -10.910 1.00 56.16 80 THR A N 1
ATOM 641 C CA . THR A 1 80 ? 17.687 -10.050 -11.741 1.00 56.16 80 THR A CA 1
ATOM 642 C C . THR A 1 80 ? 17.373 -8.592 -12.083 1.00 56.16 80 THR A C 1
ATOM 644 O O . THR A 1 80 ? 18.213 -7.720 -11.861 1.00 56.16 80 THR A O 1
ATOM 647 N N . ILE A 1 81 ? 16.133 -8.300 -12.496 1.00 60.47 81 ILE A N 1
ATOM 648 C CA . ILE A 1 81 ? 15.685 -6.934 -12.812 1.00 60.47 81 ILE A CA 1
ATOM 649 C C . ILE A 1 81 ? 15.724 -6.036 -11.564 1.00 60.47 81 ILE A C 1
ATOM 651 O O . ILE A 1 81 ? 16.213 -4.907 -11.631 1.00 60.47 81 ILE A O 1
ATOM 655 N N . CYS A 1 82 ? 15.268 -6.521 -10.398 1.00 52.09 82 CYS A N 1
ATOM 656 C CA . CYS A 1 82 ? 15.376 -5.759 -9.145 1.00 52.09 82 CYS A CA 1
ATOM 657 C C . CYS A 1 82 ? 16.838 -5.448 -8.791 1.00 52.09 82 CYS A C 1
ATOM 659 O O . CYS A 1 82 ? 17.149 -4.329 -8.379 1.00 52.09 82 CYS A O 1
ATOM 661 N N . MET A 1 83 ? 17.739 -6.417 -8.971 1.00 58.84 83 MET A N 1
ATOM 662 C CA . MET A 1 83 ? 19.165 -6.255 -8.683 1.00 58.84 83 MET A CA 1
ATOM 663 C C . MET A 1 83 ? 19.839 -5.253 -9.632 1.00 58.84 83 MET A C 1
ATOM 665 O O . MET A 1 83 ? 20.690 -4.481 -9.191 1.00 58.84 83 MET A O 1
ATOM 669 N N . GLU A 1 84 ? 19.458 -5.205 -10.908 1.00 62.31 84 GLU A N 1
ATOM 670 C CA . GLU A 1 84 ? 19.968 -4.218 -11.875 1.00 62.31 84 GLU A CA 1
ATOM 671 C C . GLU A 1 84 ? 19.457 -2.797 -11.599 1.00 62.31 84 GLU A C 1
ATOM 673 O O . GLU A 1 84 ? 20.237 -1.839 -11.647 1.00 62.31 84 GLU A O 1
ATOM 678 N N . ILE A 1 85 ? 18.186 -2.643 -11.216 1.00 62.31 85 ILE A N 1
ATOM 679 C CA . ILE A 1 85 ? 17.618 -1.345 -10.808 1.00 62.31 85 ILE A CA 1
ATOM 680 C C . ILE A 1 85 ? 18.302 -0.825 -9.533 1.00 62.31 85 ILE A C 1
ATOM 682 O O . ILE A 1 85 ? 18.653 0.353 -9.447 1.00 62.31 85 ILE A O 1
ATOM 686 N N . GLN A 1 86 ? 18.563 -1.700 -8.556 1.00 56.25 86 GLN A N 1
ATOM 687 C CA . GLN A 1 86 ? 19.289 -1.326 -7.338 1.00 56.25 86 GLN A CA 1
ATOM 688 C C . GLN A 1 86 ? 20.734 -0.889 -7.655 1.00 56.25 86 GLN A C 1
ATOM 690 O O . GLN A 1 86 ? 21.200 0.127 -7.138 1.00 56.25 86 GLN A O 1
ATOM 695 N N . LYS A 1 87 ? 21.438 -1.617 -8.538 1.00 64.38 87 LYS A N 1
ATOM 696 C CA . LYS A 1 87 ? 22.807 -1.280 -8.979 1.00 64.38 87 LYS A CA 1
ATOM 697 C C . LYS A 1 87 ? 22.869 0.074 -9.694 1.00 64.38 87 LYS A C 1
ATOM 699 O O . LYS A 1 87 ? 23.745 0.876 -9.386 1.00 64.38 87 LYS A O 1
ATOM 704 N N . THR A 1 88 ? 21.934 0.339 -10.607 1.00 59.25 88 THR A N 1
ATOM 705 C CA . THR A 1 88 ? 21.877 1.594 -11.383 1.00 59.25 88 THR A CA 1
ATOM 706 C C . THR A 1 88 ? 21.465 2.802 -10.540 1.00 59.25 88 THR A C 1
ATOM 708 O O . THR A 1 88 ? 22.029 3.884 -10.696 1.00 59.25 88 THR A O 1
ATOM 711 N N . SER A 1 89 ? 20.547 2.629 -9.585 1.00 56.00 89 SER A N 1
ATOM 712 C CA . SER A 1 89 ? 20.207 3.686 -8.624 1.00 56.00 89 SER A CA 1
ATOM 713 C C . SER A 1 89 ? 21.389 4.028 -7.710 1.00 56.00 89 SER A C 1
ATOM 715 O O . SER A 1 89 ? 21.623 5.201 -7.415 1.00 56.00 89 SER A O 1
ATOM 717 N N . ASN A 1 90 ? 22.142 3.016 -7.267 1.00 61.25 90 ASN A N 1
ATOM 718 C CA . ASN A 1 90 ? 23.306 3.207 -6.403 1.00 61.25 90 ASN A CA 1
ATOM 719 C C . ASN A 1 90 ? 24.504 3.819 -7.149 1.00 61.25 90 ASN A C 1
ATOM 721 O O . ASN A 1 90 ? 25.262 4.580 -6.555 1.00 61.25 90 ASN A O 1
ATOM 725 N N . SER A 1 91 ? 24.682 3.540 -8.444 1.00 54.50 91 SER A N 1
ATOM 726 C CA . SER A 1 91 ? 25.738 4.179 -9.240 1.00 54.50 91 SER A CA 1
ATOM 727 C C . SER A 1 91 ? 25.418 5.643 -9.559 1.00 54.50 91 SER A C 1
ATOM 729 O O . SER A 1 91 ? 26.296 6.497 -9.446 1.00 54.50 91 SER A O 1
ATOM 731 N N . GLN A 1 92 ? 24.158 5.974 -9.866 1.00 56.28 92 GLN A N 1
ATOM 732 C CA . GLN A 1 92 ? 23.735 7.364 -10.084 1.00 56.28 92 GLN A CA 1
ATOM 733 C C . GLN A 1 92 ? 23.858 8.235 -8.828 1.00 56.28 92 GLN A C 1
ATOM 735 O O . GLN A 1 92 ? 24.196 9.415 -8.933 1.00 56.28 92 GLN A O 1
ATOM 740 N N . SER A 1 93 ? 23.579 7.687 -7.641 1.00 53.75 93 SER A N 1
ATOM 741 C CA . SER A 1 93 ? 23.771 8.419 -6.385 1.00 53.75 93 SER A CA 1
ATOM 742 C C . SER A 1 93 ? 25.252 8.645 -6.072 1.00 53.75 93 SER A C 1
ATOM 744 O O . SER A 1 93 ? 25.595 9.725 -5.594 1.00 53.75 93 SER A O 1
ATOM 746 N N . ASN A 1 94 ? 26.129 7.689 -6.405 1.00 62.06 94 ASN A N 1
ATOM 747 C CA . ASN A 1 94 ? 27.578 7.849 -6.267 1.00 62.06 94 ASN A CA 1
ATOM 748 C C . ASN A 1 94 ? 28.123 8.936 -7.203 1.00 62.06 94 ASN A C 1
ATOM 750 O O . ASN A 1 94 ? 28.794 9.842 -6.728 1.00 62.06 94 ASN A O 1
ATOM 754 N N . LEU A 1 95 ? 27.731 8.936 -8.483 1.00 65.44 95 LEU A N 1
ATOM 755 C CA . LEU A 1 95 ? 28.131 9.978 -9.441 1.00 65.44 95 LEU A CA 1
ATOM 756 C C . LEU A 1 95 ? 27.678 11.377 -9.005 1.00 65.44 95 LEU A C 1
ATOM 758 O O . LEU A 1 95 ? 28.447 12.328 -9.075 1.00 65.44 95 LEU A O 1
ATOM 762 N N . LYS A 1 96 ? 26.448 11.512 -8.491 1.00 64.19 96 LYS A N 1
ATOM 763 C CA . LYS A 1 96 ? 25.947 12.794 -7.965 1.00 64.19 96 LYS A CA 1
ATOM 764 C C . LYS A 1 96 ? 26.675 13.236 -6.696 1.00 64.19 96 LYS A C 1
ATOM 766 O O . LYS A 1 96 ? 26.850 14.432 -6.479 1.00 64.19 96 LYS A O 1
ATOM 771 N N . LYS A 1 97 ? 27.079 12.289 -5.846 1.00 61.53 97 LYS A N 1
ATOM 772 C CA . LYS A 1 97 ? 27.858 12.567 -4.635 1.00 61.53 97 LYS A CA 1
ATOM 773 C C . LYS A 1 97 ? 29.287 12.982 -4.983 1.00 61.53 97 LYS A C 1
ATOM 775 O O . LYS A 1 97 ? 29.794 13.926 -4.388 1.00 61.53 97 LYS A O 1
ATOM 780 N N . GLU A 1 98 ? 29.903 12.321 -5.955 1.00 69.38 98 GLU A N 1
ATOM 781 C CA . GLU A 1 98 ? 31.204 12.696 -6.508 1.00 69.38 98 GLU A CA 1
ATOM 782 C C . GLU A 1 98 ? 31.135 14.078 -7.160 1.00 69.38 98 GLU A C 1
ATOM 784 O O . GLU A 1 98 ? 31.954 14.931 -6.838 1.00 69.38 98 GLU A O 1
ATOM 789 N N . GLU A 1 99 ? 30.120 14.356 -7.981 1.00 72.12 99 GLU A N 1
ATOM 790 C CA . GLU A 1 99 ? 29.908 15.671 -8.598 1.00 72.12 99 GLU A CA 1
ATOM 791 C C . GLU A 1 99 ? 29.714 16.780 -7.547 1.00 72.12 99 GLU A C 1
ATOM 793 O O . GLU A 1 99 ? 30.275 17.869 -7.675 1.00 72.12 99 GLU A O 1
ATOM 798 N N . TRP A 1 100 ? 28.967 16.505 -6.473 1.00 70.56 100 TRP A N 1
ATOM 799 C CA . TRP A 1 100 ? 28.823 17.427 -5.343 1.00 70.56 100 TRP A CA 1
ATOM 800 C C . TRP A 1 100 ? 30.152 17.655 -4.608 1.00 70.56 100 TRP A C 1
ATOM 802 O O . TRP A 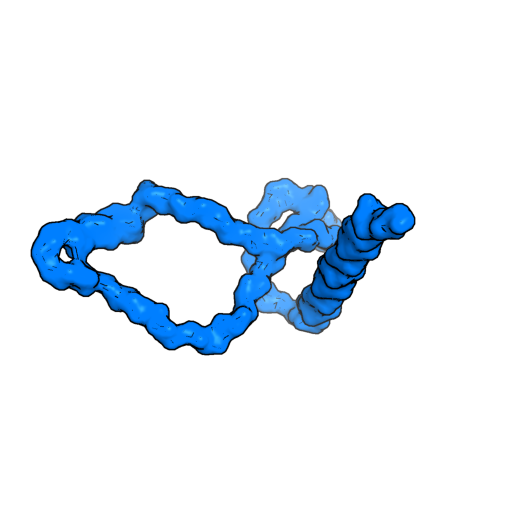1 100 ? 30.449 18.782 -4.221 1.00 70.56 100 TRP A O 1
ATOM 812 N N . ASN A 1 101 ? 30.967 16.608 -4.449 1.00 70.94 101 ASN A N 1
ATOM 813 C CA . ASN A 1 101 ? 32.276 16.694 -3.804 1.00 70.94 101 ASN A CA 1
ATOM 814 C C . ASN A 1 101 ? 33.281 17.486 -4.659 1.00 70.94 101 ASN A C 1
ATOM 816 O O . ASN A 1 101 ? 34.010 18.309 -4.122 1.00 70.94 101 ASN A O 1
ATOM 820 N N . TRP A 1 102 ? 33.267 17.305 -5.986 1.00 70.38 102 TRP A N 1
ATOM 821 C CA . TRP A 1 102 ? 34.069 18.089 -6.935 1.00 70.38 102 TRP A CA 1
ATOM 822 C C . TRP A 1 102 ? 33.704 19.575 -6.926 1.00 70.38 102 TRP A C 1
ATOM 824 O O . TRP A 1 102 ? 34.585 20.426 -6.990 1.00 70.38 102 TRP A O 1
ATOM 834 N N . ARG A 1 103 ? 32.412 19.903 -6.816 1.00 72.12 103 ARG A N 1
ATOM 835 C CA . ARG A 1 103 ? 31.931 21.295 -6.776 1.00 72.12 103 ARG A CA 1
ATOM 836 C C . ARG A 1 103 ? 32.244 22.024 -5.464 1.00 72.12 103 ARG A C 1
ATOM 838 O O . ARG A 1 103 ? 32.205 23.248 -5.454 1.00 72.12 103 ARG A O 1
ATOM 845 N N . ASN A 1 104 ? 32.539 21.293 -4.389 1.00 74.19 104 ASN A N 1
ATOM 846 C CA . ASN A 1 104 ? 32.756 21.835 -3.044 1.00 74.19 104 ASN A CA 1
ATOM 847 C C . ASN A 1 104 ? 34.165 21.539 -2.504 1.00 74.19 104 ASN A C 1
ATOM 849 O O . ASN A 1 104 ? 34.346 21.418 -1.291 1.00 74.19 104 ASN A O 1
ATOM 853 N N . GLN A 1 105 ? 35.164 21.401 -3.380 1.00 72.06 105 GLN A N 1
ATOM 854 C CA . GLN A 1 105 ? 36.555 21.319 -2.936 1.00 72.06 105 GLN A CA 1
ATOM 855 C C . GLN A 1 105 ? 36.983 22.674 -2.345 1.00 72.06 105 GLN A C 1
ATOM 857 O O . GLN A 1 105 ? 36.770 23.703 -2.990 1.00 72.06 105 GLN A O 1
ATOM 862 N N . PRO A 1 106 ? 37.545 22.709 -1.123 1.00 66.25 106 PRO A N 1
ATOM 863 C CA . PRO A 1 106 ? 38.106 23.938 -0.577 1.00 66.25 106 PRO A CA 1
ATOM 864 C C . PRO A 1 106 ? 39.334 24.352 -1.401 1.00 66.25 106 PRO A C 1
ATOM 866 O O . PRO A 1 106 ? 40.094 23.489 -1.843 1.00 66.25 106 PRO A O 1
ATOM 869 N N . ALA A 1 107 ? 39.476 25.661 -1.623 1.00 65.00 107 ALA A N 1
ATOM 870 C CA . ALA A 1 107 ? 40.612 26.267 -2.317 1.00 65.00 107 ALA A CA 1
ATOM 871 C C . ALA A 1 107 ? 41.924 26.114 -1.536 1.00 65.00 107 ALA A C 1
ATOM 873 O O . ALA A 1 107 ? 41.866 26.133 -0.283 1.00 65.00 107 ALA A O 1
#